Protein AF-A0A965VY22-F1 (afdb_monomer_lite)

Sequence (138 aa):
MFWFEHYNVYLYQTFYNKPRWDEQLFWMFKSYSYTTLYYFKFVFTIFFVAIFYCLSYLSFKWLGAASERKPLQYTYTILIGTALVLGSLSWIENTRLQQIVYSINLWLMGIAESPLPFLLLWASRNLNPIPKSSVKNP

pLDDT: mean 84.6, std 10.44, range [45.69, 95.12]

Structure (mmCIF, N/CA/C/O backbone):
data_AF-A0A965VY22-F1
#
_entry.id   AF-A0A965VY22-F1
#
loop_
_atom_site.group_PDB
_atom_site.id
_atom_site.type_symbol
_atom_site.label_atom_id
_atom_site.label_alt_id
_atom_site.label_comp_id
_atom_site.label_asym_id
_atom_site.label_entity_id
_atom_site.label_seq_id
_atom_site.pdbx_PDB_ins_code
_atom_site.Cartn_x
_atom_site.Cartn_y
_atom_site.Cartn_z
_atom_site.occupancy
_atom_site.B_iso_or_equiv
_atom_site.auth_seq_id
_atom_site.auth_comp_id
_atom_site.auth_asym_id
_atom_site.auth_atom_id
_atom_site.pdbx_PDB_model_num
ATOM 1 N N . MET A 1 1 ? 2.536 -7.869 0.789 1.00 62.88 1 MET A N 1
ATOM 2 C CA . MET A 1 1 ? 3.997 -7.949 0.553 1.00 62.88 1 MET A CA 1
ATOM 3 C C . MET A 1 1 ? 4.385 -9.105 -0.373 1.00 62.88 1 MET A C 1
ATOM 5 O O . MET A 1 1 ? 4.863 -8.808 -1.458 1.00 62.88 1 MET A O 1
ATOM 9 N N . PHE A 1 2 ? 4.069 -10.371 -0.045 1.00 77.00 2 PHE A N 1
ATOM 10 C CA . PHE A 1 2 ? 4.415 -11.556 -0.864 1.00 77.00 2 PHE A CA 1
ATOM 11 C C . PHE A 1 2 ? 4.150 -11.397 -2.375 1.00 77.00 2 PHE A C 1
ATOM 13 O O . PHE A 1 2 ? 5.058 -11.587 -3.178 1.00 77.00 2 PHE A O 1
ATOM 20 N N . TRP A 1 3 ? 2.937 -10.987 -2.772 1.00 81.69 3 TRP A N 1
ATOM 21 C CA . TRP A 1 3 ? 2.581 -10.813 -4.188 1.00 81.69 3 TRP A CA 1
ATOM 22 C C . TRP A 1 3 ? 3.471 -9.794 -4.915 1.00 81.69 3 TRP A C 1
ATOM 24 O O . TRP A 1 3 ? 3.994 -10.081 -5.984 1.00 81.69 3 TRP A O 1
ATOM 34 N N . PHE A 1 4 ? 3.677 -8.614 -4.324 1.00 82.44 4 PHE A N 1
ATOM 35 C CA . PHE A 1 4 ? 4.431 -7.524 -4.949 1.00 82.44 4 PHE A CA 1
ATOM 36 C C . PHE A 1 4 ? 5.930 -7.807 -5.037 1.00 82.44 4 PHE A C 1
ATOM 38 O O . PHE A 1 4 ? 6.567 -7.386 -6.000 1.00 82.44 4 PHE A O 1
ATOM 45 N N . GLU A 1 5 ? 6.496 -8.528 -4.071 1.00 81.94 5 GLU A N 1
ATOM 46 C CA . GLU A 1 5 ? 7.892 -8.971 -4.132 1.00 81.94 5 GLU A CA 1
ATOM 47 C C . GLU A 1 5 ? 8.117 -9.912 -5.313 1.00 81.94 5 GLU A C 1
ATOM 49 O O . GLU A 1 5 ? 8.976 -9.646 -6.153 1.00 81.94 5 GLU A O 1
ATOM 54 N N . HIS A 1 6 ? 7.286 -10.949 -5.434 1.00 86.50 6 HIS A N 1
ATOM 55 C CA . HIS A 1 6 ? 7.374 -11.901 -6.539 1.00 86.50 6 HIS A CA 1
ATOM 56 C C . HIS A 1 6 ? 7.083 -11.212 -7.879 1.00 86.50 6 HIS A C 1
ATOM 58 O O . HIS A 1 6 ? 7.813 -11.404 -8.844 1.00 86.50 6 HIS A O 1
ATOM 64 N N . TYR A 1 7 ? 6.115 -10.292 -7.921 1.00 88.00 7 TYR A N 1
ATOM 65 C CA . TYR A 1 7 ? 5.823 -9.508 -9.121 1.00 88.00 7 TYR A CA 1
ATOM 66 C C . TYR A 1 7 ? 7.003 -8.624 -9.563 1.00 88.00 7 TYR A C 1
ATOM 68 O O . TYR A 1 7 ? 7.269 -8.476 -10.756 1.00 88.00 7 TYR A O 1
ATOM 76 N N . ASN A 1 8 ? 7.749 -8.042 -8.617 1.00 86.81 8 ASN A N 1
ATOM 77 C CA . ASN A 1 8 ? 8.953 -7.267 -8.928 1.00 86.81 8 ASN A CA 1
ATOM 78 C C . ASN A 1 8 ? 10.084 -8.153 -9.464 1.00 86.81 8 ASN A C 1
ATOM 80 O O . ASN A 1 8 ? 10.788 -7.742 -10.389 1.00 86.81 8 ASN A O 1
ATOM 84 N N . VAL A 1 9 ? 10.248 -9.361 -8.916 1.00 86.88 9 VAL A N 1
ATOM 85 C CA . VAL A 1 9 ? 11.205 -10.351 -9.434 1.00 86.88 9 VAL A CA 1
ATOM 86 C C . VAL A 1 9 ? 10.825 -10.763 -10.858 1.00 86.88 9 VAL A C 1
ATOM 88 O O . VAL A 1 9 ? 11.682 -10.738 -11.744 1.00 86.88 9 VAL A O 1
ATOM 91 N N . TYR A 1 10 ? 9.542 -11.026 -11.109 1.00 87.88 10 TYR A N 1
ATOM 92 C CA . TYR A 1 10 ? 9.020 -11.332 -12.441 1.00 87.88 10 TYR A CA 1
ATOM 93 C C . TYR A 1 10 ? 9.274 -10.194 -13.446 1.00 87.88 10 TYR A C 1
ATOM 95 O O . TYR A 1 10 ? 9.725 -10.423 -14.575 1.00 87.88 10 TYR A O 1
ATOM 103 N N . LEU A 1 11 ? 9.048 -8.939 -13.036 1.00 88.56 11 LEU A N 1
ATOM 104 C CA . LEU A 1 11 ? 9.363 -7.751 -13.837 1.00 88.56 11 LEU A CA 1
ATOM 105 C C . LEU A 1 11 ? 10.855 -7.655 -14.163 1.00 88.56 11 LEU A C 1
ATOM 107 O O . LEU A 1 11 ? 11.211 -7.387 -15.310 1.00 88.56 11 LEU A O 1
ATOM 111 N N . TYR A 1 12 ? 11.723 -7.888 -13.176 1.00 87.88 12 TYR A N 1
ATOM 112 C CA . TYR A 1 12 ? 13.173 -7.893 -13.364 1.00 87.88 12 TYR A CA 1
ATOM 113 C C . TYR A 1 12 ? 13.601 -8.974 -14.366 1.00 87.88 12 TYR A C 1
ATOM 115 O O . TYR A 1 12 ? 14.350 -8.694 -15.302 1.00 87.88 12 TYR A O 1
ATOM 123 N N . GLN A 1 13 ? 13.089 -10.197 -14.220 1.00 88.81 13 GLN A N 1
ATOM 124 C CA . GLN A 1 13 ? 13.387 -11.297 -15.140 1.00 88.81 13 GLN A CA 1
ATOM 125 C C . GLN A 1 13 ? 12.903 -10.997 -16.561 1.00 88.81 13 GLN A C 1
ATOM 127 O O . GLN A 1 13 ? 13.622 -11.273 -17.521 1.00 88.81 13 GLN A O 1
ATOM 132 N N . THR A 1 14 ? 11.731 -10.372 -16.695 1.00 86.88 14 THR A N 1
ATOM 133 C CA . THR A 1 14 ? 11.179 -9.952 -17.990 1.00 86.88 14 THR A CA 1
ATOM 134 C C . THR A 1 14 ? 12.002 -8.831 -18.626 1.00 86.88 14 THR A C 1
ATOM 136 O O . THR A 1 14 ? 12.219 -8.856 -19.832 1.00 86.88 14 THR A O 1
ATOM 139 N N . PHE A 1 15 ? 12.506 -7.878 -17.838 1.00 88.06 15 PHE A N 1
ATOM 140 C CA . PHE A 1 15 ? 13.351 -6.788 -18.338 1.00 88.06 15 PHE A CA 1
ATOM 141 C C . PHE A 1 15 ? 14.711 -7.285 -18.846 1.00 88.06 15 PHE A C 1
ATOM 143 O O . PHE A 1 15 ? 15.180 -6.855 -19.896 1.00 88.06 15 PHE A O 1
ATOM 150 N N . TYR A 1 16 ? 15.337 -8.209 -18.113 1.00 88.69 16 TYR A N 1
ATOM 151 C CA . TYR A 1 16 ? 16.672 -8.731 -18.426 1.00 88.69 16 TYR A CA 1
ATOM 152 C C . TYR A 1 16 ? 16.664 -10.029 -19.251 1.00 88.69 16 TYR A C 1
ATOM 154 O O . TYR A 1 16 ? 17.719 -10.645 -19.401 1.00 88.69 16 TYR A O 1
ATOM 162 N N . ASN A 1 17 ? 15.507 -10.473 -19.759 1.00 86.25 17 ASN A N 1
ATOM 163 C CA . ASN A 1 17 ? 15.340 -11.756 -20.460 1.00 86.25 17 ASN A CA 1
ATOM 164 C C . ASN A 1 17 ? 15.959 -12.952 -19.705 1.00 86.25 17 ASN A C 1
ATOM 166 O O . ASN A 1 17 ? 16.560 -13.847 -20.303 1.00 86.25 17 ASN A O 1
ATOM 170 N N . LYS A 1 18 ? 15.839 -12.960 -18.372 1.00 86.00 18 LYS A N 1
ATOM 171 C CA . LYS A 1 18 ? 16.327 -14.057 -17.527 1.00 86.00 18 LYS A CA 1
ATOM 172 C C . LYS A 1 18 ? 15.296 -15.189 -17.436 1.00 86.00 18 LYS A C 1
ATOM 174 O O . LYS A 1 18 ? 14.106 -14.943 -17.646 1.00 86.00 18 LYS A O 1
ATOM 179 N N . PRO A 1 19 ? 15.726 -16.419 -17.091 1.00 80.31 19 PRO A N 1
ATOM 180 C CA . PRO A 1 19 ? 14.807 -17.524 -16.842 1.00 80.31 19 PRO A CA 1
ATOM 181 C C . PRO A 1 19 ? 13.786 -17.143 -15.767 1.00 80.31 19 PRO A C 1
ATOM 183 O O . PRO A 1 19 ? 14.155 -16.586 -14.731 1.00 80.31 19 PRO A O 1
ATOM 186 N N . ARG A 1 20 ? 12.513 -17.439 -16.030 1.00 77.25 20 ARG A N 1
ATOM 187 C CA . ARG A 1 20 ? 11.396 -17.149 -15.128 1.00 77.25 20 ARG A CA 1
ATOM 188 C C . ARG A 1 20 ? 11.222 -18.331 -14.176 1.00 77.25 20 ARG A C 1
ATOM 190 O O . ARG A 1 20 ? 10.928 -19.437 -14.620 1.00 77.25 20 ARG A O 1
ATOM 197 N N . TRP A 1 21 ? 11.460 -18.126 -12.884 1.00 70.12 21 TRP A N 1
ATOM 198 C CA . TRP A 1 21 ? 11.401 -19.205 -11.878 1.00 70.12 21 TRP A CA 1
ATOM 199 C C . TRP A 1 21 ? 10.029 -19.325 -11.198 1.00 70.12 21 TRP A C 1
ATOM 201 O O . TRP A 1 21 ? 9.736 -20.329 -10.559 1.00 70.12 21 TRP A O 1
ATOM 211 N N . ASP A 1 22 ? 9.175 -18.323 -11.369 1.00 70.94 22 ASP A N 1
ATOM 212 C CA . ASP A 1 22 ? 7.863 -18.138 -10.742 1.00 70.94 22 ASP A CA 1
ATOM 213 C C . ASP A 1 22 ? 6.707 -18.222 -11.759 1.00 70.94 22 ASP A C 1
ATOM 215 O O . ASP A 1 22 ? 5.601 -17.726 -11.530 1.00 70.94 22 ASP A O 1
ATOM 219 N N . GLU A 1 23 ? 6.937 -18.897 -12.891 1.00 68.94 23 GLU A N 1
ATOM 220 C CA . GLU A 1 23 ? 5.996 -18.954 -14.015 1.00 68.94 23 G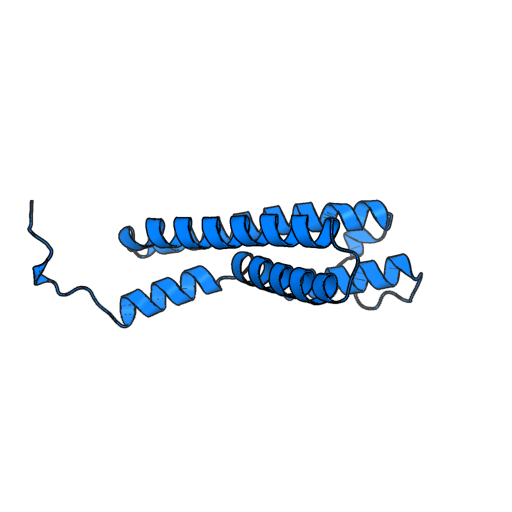LU A CA 1
ATOM 221 C C . GLU A 1 23 ? 4.607 -19.488 -13.661 1.00 68.94 23 GLU A C 1
ATOM 223 O O . GLU A 1 23 ? 3.642 -19.122 -14.327 1.00 68.94 23 GLU A O 1
ATOM 228 N N . GLN A 1 24 ? 4.482 -20.339 -12.639 1.00 79.06 24 GLN A N 1
ATOM 229 C CA . GLN A 1 24 ? 3.183 -20.857 -12.200 1.00 79.06 24 GLN A CA 1
ATOM 230 C C . GLN A 1 24 ? 2.326 -19.800 -11.496 1.00 79.06 24 GLN A C 1
ATOM 232 O O . GLN A 1 24 ? 1.106 -19.839 -11.622 1.00 79.06 24 GLN A O 1
ATOM 237 N N . LEU A 1 25 ? 2.930 -18.847 -10.784 1.00 81.00 25 LEU A N 1
ATOM 238 C CA . LEU A 1 25 ? 2.202 -17.774 -10.097 1.00 81.00 25 LEU A CA 1
ATOM 239 C C . LEU A 1 25 ? 1.752 -16.681 -11.074 1.00 81.00 25 LEU A C 1
ATOM 241 O O . LEU A 1 25 ? 0.665 -16.126 -10.923 1.00 81.00 25 LEU A O 1
ATOM 245 N N . PHE A 1 26 ? 2.556 -16.419 -12.109 1.00 83.12 26 PHE A N 1
ATOM 246 C CA . PHE A 1 26 ? 2.321 -15.343 -13.076 1.00 83.12 26 PHE A CA 1
ATOM 247 C C . PHE A 1 26 ? 2.051 -15.838 -14.500 1.00 83.12 26 PHE A C 1
ATOM 249 O O . PHE A 1 26 ? 2.286 -15.116 -15.468 1.00 83.12 26 PHE A O 1
ATOM 256 N N . TRP A 1 27 ? 1.522 -17.053 -14.662 1.00 8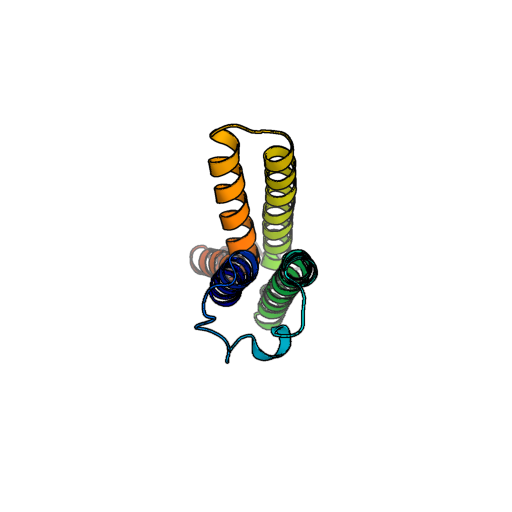4.62 27 TRP A N 1
ATOM 257 C CA . TRP A 1 27 ? 1.280 -17.650 -15.983 1.00 84.62 27 TRP A CA 1
ATOM 258 C C . TRP A 1 27 ? 0.396 -16.772 -16.883 1.00 84.62 27 TRP A C 1
ATOM 260 O O . TRP A 1 27 ? 0.679 -16.628 -18.072 1.00 84.62 27 TRP A O 1
ATOM 270 N N . MET A 1 28 ? -0.613 -16.109 -16.300 1.00 85.69 28 MET A N 1
ATOM 271 C CA . MET A 1 28 ? -1.509 -15.168 -16.993 1.00 85.69 28 MET A CA 1
ATOM 272 C C . MET A 1 28 ? -0.776 -13.948 -17.558 1.00 85.69 28 MET A C 1
ATOM 274 O O . MET A 1 28 ? -1.306 -13.245 -18.414 1.00 85.69 28 MET A O 1
ATOM 278 N N . PHE A 1 29 ? 0.441 -13.690 -17.079 1.00 85.44 29 PHE A N 1
ATOM 279 C CA . PHE A 1 29 ? 1.240 -12.533 -17.436 1.00 85.44 29 PHE A CA 1
ATOM 280 C C . PHE A 1 29 ? 2.336 -12.827 -18.463 1.00 85.44 29 PHE A C 1
ATOM 282 O O . PHE A 1 29 ? 3.091 -11.926 -18.832 1.00 85.44 29 PHE A O 1
ATOM 289 N N . LYS A 1 30 ? 2.437 -14.071 -18.949 1.00 82.06 30 LYS A N 1
ATOM 290 C CA . LYS A 1 30 ? 3.509 -14.494 -19.864 1.00 82.06 30 LYS A CA 1
ATOM 291 C C . LYS A 1 30 ? 3.510 -13.772 -21.206 1.00 82.06 30 LYS A C 1
ATOM 293 O O . LYS A 1 30 ? 4.590 -13.560 -21.753 1.00 82.06 30 LYS A O 1
ATOM 298 N N . SER A 1 31 ? 2.329 -13.435 -21.719 1.00 85.12 31 SER A N 1
ATOM 299 C CA . SER A 1 31 ? 2.132 -12.809 -23.030 1.00 85.12 31 SER A CA 1
ATOM 300 C C . SER A 1 31 ? 2.234 -11.285 -23.010 1.00 85.12 31 SER A C 1
ATOM 302 O O . SER A 1 31 ? 2.227 -10.667 -24.072 1.00 85.12 31 SER A O 1
ATOM 304 N N . TYR A 1 32 ? 2.304 -10.659 -21.832 1.00 87.12 32 TYR A N 1
ATOM 305 C CA . TYR A 1 32 ? 2.382 -9.205 -21.735 1.00 87.12 32 TYR A CA 1
ATOM 306 C C . TYR A 1 32 ? 3.824 -8.708 -21.832 1.00 87.12 32 TYR A C 1
ATOM 308 O O . TYR A 1 32 ? 4.765 -9.333 -21.342 1.00 87.12 32 TYR A O 1
ATOM 316 N N . SER A 1 33 ? 3.983 -7.539 -22.454 1.00 88.44 33 SER A N 1
ATOM 317 C CA . SER A 1 33 ? 5.265 -6.838 -22.521 1.00 88.44 33 SER A CA 1
ATOM 318 C C . SER A 1 33 ? 5.698 -6.318 -21.145 1.00 88.44 33 SER A C 1
ATOM 320 O O . SER A 1 33 ? 4.856 -6.065 -20.278 1.00 88.44 33 SER A O 1
ATOM 322 N N . TYR A 1 34 ? 7.002 -6.072 -20.970 1.00 87.75 34 TYR A N 1
ATOM 323 C CA . TYR A 1 34 ? 7.537 -5.426 -19.765 1.00 87.75 34 TYR A CA 1
ATOM 324 C C . TYR A 1 34 ? 6.792 -4.127 -19.433 1.00 87.75 34 TYR A C 1
ATOM 326 O O . TYR A 1 34 ? 6.390 -3.925 -18.292 1.00 87.75 34 TYR A O 1
ATOM 334 N N . THR A 1 35 ? 6.555 -3.272 -20.431 1.00 88.25 35 THR A N 1
ATOM 335 C CA . THR A 1 35 ? 5.879 -1.983 -20.241 1.00 88.25 35 THR A CA 1
ATOM 336 C C . THR A 1 35 ? 4.464 -2.171 -19.703 1.00 88.25 35 THR A C 1
ATOM 338 O O . THR A 1 35 ? 4.076 -1.514 -18.739 1.00 88.25 35 THR A O 1
ATOM 341 N N . THR A 1 36 ? 3.703 -3.110 -20.269 1.00 90.31 36 THR A N 1
ATOM 342 C CA . THR A 1 36 ? 2.352 -3.432 -19.789 1.00 90.31 36 THR A CA 1
ATOM 343 C C . THR A 1 36 ? 2.380 -3.916 -18.338 1.00 90.31 36 THR A C 1
ATOM 345 O O . THR A 1 36 ? 1.613 -3.432 -17.507 1.00 90.31 36 THR A O 1
ATOM 348 N N . LEU A 1 37 ? 3.305 -4.821 -18.009 1.00 89.56 37 LEU A N 1
ATOM 349 C CA . LEU A 1 37 ? 3.470 -5.339 -16.649 1.00 89.56 37 LEU A CA 1
ATOM 350 C C . LEU A 1 37 ? 3.897 -4.241 -15.668 1.00 89.56 37 LEU A C 1
ATOM 352 O O . LEU A 1 37 ? 3.422 -4.188 -14.532 1.00 89.56 37 LEU A O 1
ATOM 356 N N . TYR A 1 38 ? 4.758 -3.328 -16.100 1.00 88.19 38 TYR A N 1
ATOM 357 C CA . TYR A 1 38 ? 5.205 -2.219 -15.274 1.00 88.19 38 TYR A CA 1
ATOM 358 C C . TYR A 1 38 ? 4.025 -1.326 -14.866 1.00 88.19 38 TYR A C 1
ATOM 360 O O . TYR A 1 38 ? 3.880 -1.006 -13.688 1.00 88.19 38 TYR A O 1
ATOM 368 N N . TYR A 1 39 ? 3.121 -1.003 -15.796 1.00 87.62 39 TYR A N 1
ATOM 369 C CA . TYR A 1 39 ? 1.924 -0.219 -15.475 1.00 87.62 39 TYR A CA 1
ATOM 370 C C . TYR A 1 39 ? 0.898 -0.989 -14.638 1.00 87.62 39 TYR A C 1
ATOM 372 O O . TYR A 1 39 ? 0.298 -0.411 -13.728 1.00 87.62 39 TYR A O 1
ATOM 380 N N . PHE A 1 40 ? 0.742 -2.297 -14.862 1.00 90.19 40 PHE A N 1
ATOM 381 C CA . PHE A 1 40 ? -0.115 -3.128 -14.012 1.00 90.19 40 PHE A CA 1
ATOM 382 C C . PHE A 1 40 ? 0.316 -3.134 -12.547 1.00 90.19 40 PHE A C 1
ATOM 384 O O . PHE A 1 40 ? -0.545 -3.258 -11.680 1.00 90.19 40 PHE A O 1
ATOM 391 N N . LYS A 1 41 ? 1.601 -2.903 -12.246 1.00 87.50 41 LYS A N 1
ATOM 392 C CA . LYS A 1 41 ? 2.069 -2.733 -10.865 1.00 87.50 41 LYS A CA 1
ATOM 393 C C . LYS A 1 41 ? 1.261 -1.671 -10.115 1.00 87.50 41 LYS A C 1
ATOM 395 O O . LYS A 1 41 ? 0.791 -1.932 -9.014 1.00 87.50 41 LYS A O 1
ATOM 400 N N . PHE A 1 42 ? 1.064 -0.501 -10.723 1.00 86.12 42 PHE A N 1
ATOM 401 C CA . PHE A 1 42 ? 0.330 0.602 -10.097 1.00 86.12 42 PHE A CA 1
ATOM 402 C C . PHE A 1 42 ? -1.155 0.278 -9.936 1.00 86.12 42 PHE A C 1
ATOM 404 O O . PHE A 1 42 ? -1.745 0.588 -8.902 1.00 86.12 42 PHE A O 1
ATOM 411 N N . VAL A 1 43 ? -1.745 -0.394 -10.929 1.00 89.12 43 VAL A N 1
ATOM 412 C CA . VAL A 1 43 ? -3.140 -0.851 -10.866 1.00 89.12 43 VAL A CA 1
ATOM 413 C C . VAL A 1 43 ? -3.323 -1.838 -9.715 1.00 89.12 43 VAL A C 1
ATOM 415 O O . VAL A 1 43 ? -4.238 -1.670 -8.910 1.00 89.12 43 VAL A O 1
ATOM 418 N N . PHE A 1 44 ? -2.432 -2.825 -9.588 1.00 90.00 44 PHE A N 1
ATOM 419 C CA . PHE A 1 44 ? -2.467 -3.778 -8.483 1.00 90.00 44 PHE A CA 1
ATOM 420 C C . PHE A 1 44 ? -2.270 -3.091 -7.140 1.00 90.00 44 PHE A C 1
ATOM 422 O O . PHE A 1 44 ? -3.009 -3.393 -6.211 1.00 90.00 44 PHE A O 1
ATOM 429 N N . THR A 1 45 ? -1.349 -2.138 -7.033 1.00 89.69 45 THR A N 1
ATOM 430 C CA . THR A 1 45 ? -1.153 -1.363 -5.804 1.00 89.69 45 THR A CA 1
ATOM 431 C C . THR A 1 45 ? -2.437 -0.663 -5.364 1.00 89.69 45 THR A C 1
ATOM 433 O O . THR A 1 45 ? -2.899 -0.875 -4.244 1.00 89.69 45 THR A O 1
ATOM 436 N N . ILE A 1 46 ? -3.088 0.091 -6.254 1.00 90.06 46 ILE A N 1
ATOM 437 C CA . ILE A 1 46 ? -4.359 0.763 -5.933 1.00 90.06 46 ILE A CA 1
ATOM 438 C C . ILE A 1 46 ? -5.431 -0.262 -5.542 1.00 90.06 46 ILE A C 1
ATOM 440 O O . ILE A 1 46 ? -6.141 -0.078 -4.552 1.00 90.06 46 ILE A O 1
ATOM 444 N N . PHE A 1 47 ? -5.525 -1.359 -6.292 1.00 92.62 47 PHE A N 1
ATOM 445 C CA . PHE A 1 47 ? -6.493 -2.422 -6.049 1.00 92.62 47 PHE A CA 1
ATOM 446 C C . PHE A 1 47 ? -6.300 -3.095 -4.682 1.00 92.62 47 PHE A C 1
ATOM 448 O O . PHE A 1 47 ? -7.260 -3.227 -3.923 1.00 92.62 47 PHE A O 1
ATOM 455 N N . PHE A 1 48 ? -5.072 -3.476 -4.325 1.00 92.00 48 PHE A N 1
ATOM 456 C CA . PHE A 1 48 ? -4.776 -4.113 -3.043 1.00 92.00 48 PHE A CA 1
ATOM 457 C C . PHE A 1 48 ? -4.941 -3.143 -1.872 1.00 92.00 48 PHE A C 1
ATOM 459 O O . PHE A 1 48 ? -5.548 -3.529 -0.874 1.00 92.00 48 PHE A O 1
ATOM 466 N N . VAL A 1 49 ? -4.500 -1.885 -1.991 1.00 92.69 49 VAL A N 1
ATOM 467 C CA . VAL A 1 49 ? -4.773 -0.855 -0.971 1.00 92.69 49 VAL A CA 1
ATOM 468 C C . VAL A 1 49 ? -6.279 -0.724 -0.733 1.00 92.69 49 VAL A C 1
ATOM 470 O O . VAL A 1 49 ? -6.721 -0.740 0.417 1.00 92.69 49 VAL A O 1
ATOM 473 N N . ALA A 1 50 ? -7.079 -0.651 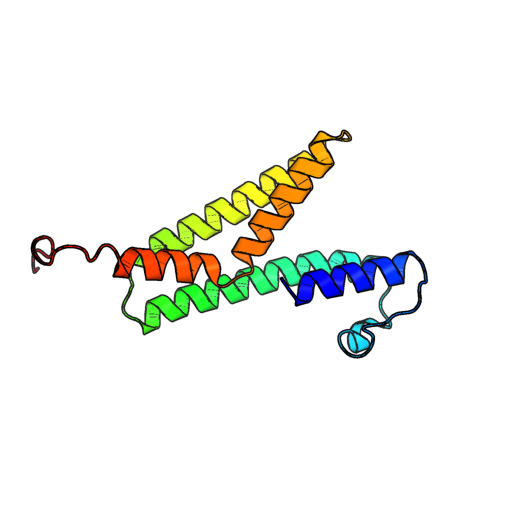-1.802 1.00 93.81 50 ALA A N 1
ATOM 474 C CA . ALA A 1 50 ? -8.532 -0.562 -1.696 1.00 93.81 50 ALA A CA 1
ATOM 475 C C . ALA A 1 50 ? -9.140 -1.806 -1.031 1.00 93.81 50 ALA A C 1
ATOM 477 O O . ALA A 1 50 ? -9.986 -1.672 -0.147 1.00 93.81 50 ALA A O 1
ATOM 478 N N . ILE A 1 51 ? -8.684 -3.010 -1.396 1.00 94.62 51 ILE A N 1
ATOM 479 C CA . ILE A 1 51 ? -9.118 -4.262 -0.761 1.00 94.62 51 ILE A CA 1
ATOM 480 C C . ILE A 1 51 ? -8.807 -4.252 0.733 1.00 94.62 51 ILE A C 1
ATOM 482 O O . ILE A 1 51 ? -9.707 -4.492 1.537 1.00 94.62 51 ILE A O 1
ATOM 486 N N . PHE A 1 52 ? -7.566 -3.962 1.125 1.00 94.12 52 PHE A N 1
ATOM 487 C CA . PHE A 1 52 ? -7.167 -3.992 2.532 1.00 94.12 52 PHE A CA 1
ATOM 488 C C . PHE A 1 52 ? -7.877 -2.918 3.353 1.00 94.12 52 PHE A C 1
ATOM 490 O O . PHE A 1 52 ? -8.323 -3.204 4.467 1.00 94.12 52 PHE A O 1
ATOM 497 N N . TYR A 1 53 ? -8.073 -1.725 2.791 1.00 94.69 53 TYR A N 1
ATOM 498 C CA . TYR A 1 53 ? -8.886 -0.688 3.416 1.00 94.69 53 TYR A CA 1
ATOM 499 C C . TYR A 1 53 ? -10.337 -1.152 3.614 1.00 94.69 53 TYR A C 1
ATOM 501 O O . TYR A 1 53 ? -10.861 -1.073 4.727 1.00 94.69 53 TYR A O 1
ATOM 509 N N . CYS A 1 54 ? -10.979 -1.687 2.571 1.00 95.12 54 CYS A N 1
ATOM 510 C CA . CYS A 1 54 ? -12.359 -2.170 2.637 1.00 95.12 54 CYS A CA 1
ATOM 511 C C . CYS A 1 54 ? -12.517 -3.317 3.638 1.00 95.12 54 CYS A C 1
ATOM 513 O O . CYS A 1 54 ? -13.426 -3.280 4.465 1.00 95.12 54 CYS A O 1
ATOM 515 N N . LEU A 1 55 ? -11.620 -4.304 3.615 1.00 95.06 55 LEU A N 1
ATOM 516 C CA . LEU A 1 55 ? -11.629 -5.415 4.567 1.00 95.06 55 LEU A CA 1
ATOM 517 C C . LEU A 1 55 ? -11.442 -4.920 6.003 1.00 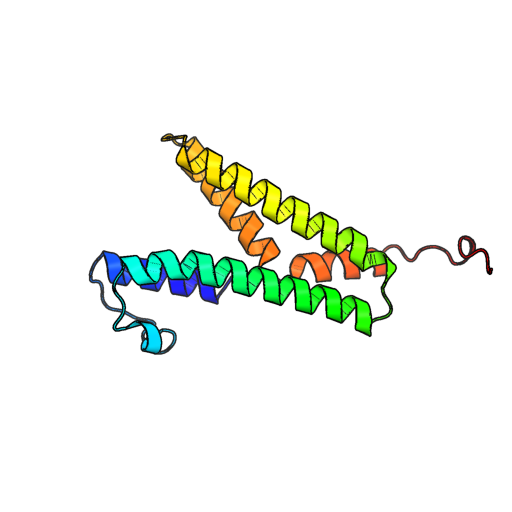95.06 55 LEU A C 1
ATOM 519 O O . LEU A 1 55 ? -12.183 -5.339 6.892 1.00 95.06 55 LEU A O 1
ATOM 523 N N . SER A 1 56 ? -10.516 -3.987 6.232 1.00 94.12 56 SER A N 1
ATOM 524 C CA . SER A 1 56 ? -10.286 -3.380 7.550 1.00 94.12 56 SER A CA 1
ATOM 525 C C . SER A 1 56 ? -11.515 -2.611 8.042 1.00 94.12 56 SER A C 1
ATOM 527 O O . SER A 1 56 ? -11.947 -2.761 9.188 1.00 94.12 56 SER A O 1
ATOM 529 N N . TYR A 1 57 ? -12.128 -1.823 7.158 1.00 93.69 57 TYR A N 1
ATOM 530 C CA . TYR A 1 57 ? -13.327 -1.048 7.456 1.00 93.69 57 TYR A CA 1
ATOM 531 C C . TYR A 1 57 ? -14.526 -1.952 7.780 1.00 93.69 57 TYR A C 1
ATOM 533 O O . TYR A 1 57 ? -15.238 -1.724 8.764 1.00 93.69 57 TYR A O 1
ATOM 541 N N . LEU A 1 58 ? -14.741 -3.000 6.977 1.00 94.38 58 LEU A N 1
ATOM 542 C CA . LEU A 1 58 ? -15.798 -3.988 7.196 1.00 94.38 58 LEU A CA 1
ATOM 543 C C . LEU A 1 58 ? -15.562 -4.796 8.476 1.00 94.38 58 LEU A C 1
ATOM 545 O O . LEU A 1 58 ? -16.511 -5.021 9.224 1.00 94.38 58 LEU A O 1
ATOM 549 N N . SER A 1 59 ? -14.313 -5.141 8.787 1.00 94.06 59 SER A N 1
ATOM 550 C CA . SER A 1 59 ? -13.960 -5.849 10.023 1.00 94.06 59 SER A CA 1
ATOM 551 C C . SER A 1 59 ? -14.335 -5.032 11.259 1.00 94.06 59 SER A C 1
ATOM 553 O O . SER A 1 59 ? -15.034 -5.533 12.138 1.00 94.06 59 SER A O 1
ATOM 555 N N . PHE A 1 60 ? -13.999 -3.737 11.305 1.00 91.81 60 PHE A N 1
ATOM 556 C CA . PHE A 1 60 ? -14.463 -2.864 12.393 1.00 91.81 60 PHE A CA 1
ATOM 557 C C . PHE A 1 60 ? -15.985 -2.690 12.423 1.00 91.81 60 PHE A C 1
ATOM 559 O O . PHE A 1 60 ? -16.564 -2.465 13.489 1.00 91.81 60 PHE A O 1
ATOM 566 N N . LYS A 1 61 ? -16.664 -2.793 11.273 1.00 89.50 61 LYS A N 1
ATOM 567 C CA . LYS A 1 61 ? -18.130 -2.802 11.230 1.00 89.50 61 LYS A CA 1
ATOM 568 C C . LYS A 1 61 ? -18.715 -4.049 11.877 1.00 89.50 61 LYS A C 1
ATOM 570 O O . LYS A 1 61 ? -19.651 -3.911 12.659 1.00 89.50 61 LYS A O 1
ATOM 575 N N . TRP A 1 62 ? -18.171 -5.220 11.579 1.00 91.75 62 TRP A N 1
ATOM 576 C CA . TRP A 1 62 ? -18.660 -6.491 12.113 1.00 91.75 62 TRP A CA 1
ATOM 577 C C . TRP A 1 62 ? -18.308 -6.684 13.589 1.00 91.75 62 TRP A C 1
ATOM 579 O O . TRP A 1 62 ? -19.112 -7.225 14.338 1.00 91.75 62 TRP A O 1
ATOM 589 N N . LEU A 1 63 ? -17.166 -6.157 14.035 1.00 90.94 63 LEU A N 1
ATOM 590 C CA . LEU A 1 63 ? -16.723 -6.219 15.433 1.00 90.94 63 LEU A CA 1
ATOM 591 C C . LEU A 1 63 ? -17.380 -5.167 16.349 1.00 90.94 63 LEU A C 1
ATOM 593 O O . LEU A 1 63 ? -17.019 -5.064 17.519 1.00 90.94 63 LEU A O 1
ATOM 597 N N . GLY A 1 64 ? -18.305 -4.342 15.841 1.00 86.44 64 GLY A N 1
ATOM 598 C CA . GLY A 1 64 ? -18.960 -3.295 16.639 1.00 86.44 64 GLY A CA 1
ATOM 599 C C . GLY A 1 64 ? -18.028 -2.151 17.073 1.00 86.44 64 GLY A C 1
ATOM 600 O O . GLY A 1 64 ? -18.330 -1.415 18.011 1.00 86.44 64 GLY A O 1
ATOM 601 N N . ALA A 1 65 ? -16.896 -1.969 16.390 1.00 85.81 65 ALA A N 1
ATOM 602 C CA . ALA A 1 65 ? -15.872 -0.968 16.689 1.00 85.81 65 ALA A CA 1
ATOM 603 C C . ALA A 1 65 ? -16.000 0.253 15.762 1.00 85.81 65 ALA A C 1
ATOM 605 O O . ALA A 1 65 ? -15.139 0.556 14.935 1.00 85.81 65 ALA A O 1
ATOM 606 N N . ALA A 1 66 ? -17.148 0.935 15.831 1.00 84.12 66 ALA A N 1
ATOM 607 C CA . ALA A 1 66 ? -17.437 2.065 14.945 1.00 84.12 66 ALA A CA 1
ATOM 608 C C . ALA A 1 66 ? -16.526 3.285 15.194 1.00 84.12 66 ALA A C 1
ATOM 610 O O . ALA A 1 66 ? -16.233 4.020 14.248 1.00 84.12 66 ALA A O 1
ATOM 611 N N . SER A 1 67 ? -16.058 3.484 16.431 1.00 86.62 67 SER A N 1
ATOM 612 C CA . SER A 1 67 ? -15.170 4.586 16.835 1.00 86.62 67 SER A CA 1
ATOM 613 C C . SER A 1 67 ? -13.816 4.574 16.114 1.00 86.62 67 SER A C 1
ATOM 615 O O . SER A 1 67 ? -13.248 5.630 15.851 1.00 86.62 67 SER A O 1
ATOM 617 N N . GLU A 1 68 ? -13.332 3.399 15.725 1.00 88.44 68 GLU A N 1
ATOM 618 C CA . GLU A 1 68 ? -11.998 3.138 15.180 1.00 88.44 68 GLU A CA 1
ATOM 619 C C . GLU A 1 68 ? -11.968 3.303 13.660 1.00 88.44 68 GLU A C 1
ATOM 621 O O . GLU A 1 68 ? -10.899 3.412 13.061 1.00 88.44 68 GLU A O 1
ATOM 626 N N . ARG A 1 69 ? -13.140 3.424 13.023 1.00 90.19 69 ARG A N 1
ATOM 627 C CA . ARG A 1 69 ? -13.239 3.663 11.580 1.00 90.19 69 ARG A CA 1
ATOM 628 C C . ARG A 1 69 ? -12.684 5.029 11.175 1.00 90.19 69 ARG A C 1
ATOM 630 O O . ARG A 1 69 ? -12.079 5.130 10.114 1.00 90.19 69 ARG A O 1
ATOM 637 N N . LYS A 1 70 ? -12.864 6.064 12.009 1.00 91.62 70 LYS A N 1
ATOM 638 C CA . LYS A 1 70 ? -12.302 7.405 11.758 1.00 91.62 70 LYS A CA 1
ATOM 639 C C . LYS A 1 70 ? -10.765 7.398 11.853 1.00 91.62 70 LYS A C 1
ATOM 641 O O . LYS A 1 70 ? -10.133 7.803 10.882 1.00 91.62 70 LYS A O 1
ATOM 646 N N . PRO A 1 71 ? -10.145 6.881 12.937 1.00 92.50 71 PRO A N 1
ATOM 647 C CA . PRO A 1 71 ? -8.702 6.653 12.986 1.00 92.50 71 PRO A CA 1
ATOM 648 C C . PRO A 1 71 ? -8.175 5.858 11.793 1.00 92.50 71 PRO A C 1
ATOM 650 O O . PRO A 1 71 ? -7.207 6.287 11.179 1.00 92.50 71 PRO A O 1
ATOM 653 N N . LEU A 1 72 ? -8.847 4.766 11.404 1.00 93.44 72 LEU A N 1
ATOM 654 C CA . LEU A 1 72 ? -8.451 3.965 10.243 1.00 93.44 72 LEU A CA 1
ATOM 655 C C . LEU A 1 72 ? -8.409 4.804 8.958 1.00 93.44 72 LEU A C 1
ATOM 657 O O . LEU A 1 72 ? -7.431 4.744 8.215 1.00 93.44 72 LEU A O 1
ATOM 661 N N . GLN A 1 73 ? -9.446 5.607 8.708 1.00 93.44 73 GLN A N 1
ATOM 662 C CA . GLN A 1 73 ? -9.492 6.518 7.562 1.00 93.44 73 GLN A CA 1
ATOM 663 C C . GLN A 1 73 ? -8.341 7.525 7.581 1.00 93.44 73 GLN A C 1
ATOM 665 O O . GLN A 1 73 ? -7.692 7.722 6.552 1.00 93.44 73 GLN A O 1
ATOM 670 N N . TYR A 1 74 ? -8.046 8.126 8.738 1.00 94.25 74 TYR A N 1
ATOM 671 C CA . TYR A 1 74 ? -6.920 9.050 8.871 1.00 94.25 74 TYR A CA 1
ATOM 672 C C . TYR A 1 74 ? -5.579 8.357 8.639 1.00 94.25 74 TYR A C 1
ATOM 674 O O . TYR A 1 74 ? -4.752 8.889 7.902 1.00 94.25 74 TYR A O 1
ATOM 682 N N . THR A 1 75 ? -5.378 7.154 9.181 1.00 94.06 75 THR A N 1
ATOM 683 C CA . THR A 1 75 ? -4.156 6.371 8.963 1.00 94.06 75 THR A CA 1
ATOM 684 C C . THR A 1 75 ? -3.943 6.090 7.479 1.00 94.06 75 THR A C 1
ATOM 686 O O . THR A 1 75 ? -2.873 6.391 6.960 1.00 94.06 75 THR A O 1
ATOM 689 N N . TYR A 1 76 ? -4.958 5.592 6.769 1.00 93.69 76 TYR A N 1
ATOM 690 C CA . TYR A 1 76 ? -4.850 5.347 5.326 1.00 93.69 76 TYR A CA 1
ATOM 691 C C . TYR A 1 76 ? -4.620 6.634 4.527 1.00 93.69 76 TYR A C 1
ATOM 693 O O . TYR A 1 76 ? -3.786 6.647 3.625 1.00 93.69 76 TYR A O 1
ATOM 701 N N . THR A 1 77 ? -5.300 7.727 4.882 1.00 93.62 77 THR A N 1
ATOM 702 C CA . THR A 1 77 ? -5.125 9.028 4.214 1.00 93.62 77 THR A CA 1
ATOM 703 C C . THR A 1 77 ? -3.698 9.551 4.381 1.00 93.62 77 THR A C 1
ATOM 705 O O . THR A 1 77 ? -3.092 9.989 3.406 1.00 93.62 77 THR A O 1
ATOM 708 N N . ILE A 1 78 ? -3.132 9.463 5.588 1.00 94.62 78 ILE A N 1
ATOM 709 C CA . ILE A 1 78 ? -1.756 9.894 5.868 1.00 94.62 78 ILE A CA 1
ATOM 710 C C . ILE A 1 78 ? -0.750 8.990 5.154 1.00 94.62 78 ILE A C 1
ATOM 712 O O . ILE A 1 78 ? 0.183 9.505 4.542 1.00 94.62 78 ILE A O 1
ATOM 716 N N . LEU A 1 79 ? -0.937 7.666 5.191 1.00 93.38 79 LEU A N 1
ATOM 717 C CA . LEU A 1 79 ? -0.048 6.715 4.516 1.00 93.38 79 LEU A CA 1
ATOM 718 C C . LEU A 1 79 ? -0.009 6.969 3.006 1.00 93.38 79 LEU A C 1
ATOM 720 O O . LEU A 1 79 ? 1.070 7.163 2.451 1.00 93.38 79 LEU A O 1
ATOM 724 N N . ILE A 1 80 ? -1.178 7.029 2.360 1.00 92.06 80 ILE A N 1
ATOM 725 C CA . ILE A 1 80 ? -1.286 7.247 0.912 1.00 92.06 80 ILE A CA 1
ATOM 726 C C . ILE A 1 80 ? -0.799 8.650 0.547 1.00 92.06 80 ILE A C 1
ATOM 728 O O . ILE A 1 80 ? -0.019 8.800 -0.388 1.00 92.06 80 ILE A O 1
ATOM 732 N N . GLY A 1 81 ? -1.211 9.680 1.291 1.00 92.44 81 GLY A N 1
ATOM 733 C CA . GLY A 1 81 ? -0.790 11.058 1.037 1.00 92.44 81 GLY A CA 1
ATOM 734 C C . GLY A 1 81 ? 0.726 11.224 1.134 1.00 92.44 81 GLY A C 1
ATOM 735 O O . GLY A 1 81 ? 1.346 11.785 0.234 1.00 92.44 81 GLY A O 1
ATOM 736 N N . THR A 1 82 ? 1.342 10.665 2.177 1.00 91.62 82 THR A N 1
ATOM 737 C CA . THR A 1 82 ? 2.800 10.713 2.356 1.00 91.62 82 THR A CA 1
ATOM 738 C C . THR A 1 82 ? 3.519 9.907 1.275 1.00 91.62 82 THR A C 1
ATOM 740 O O . THR A 1 82 ? 4.501 10.385 0.714 1.00 91.62 82 THR A O 1
ATOM 743 N N . ALA A 1 83 ? 3.013 8.722 0.925 1.00 89.19 83 ALA A N 1
ATOM 744 C CA . ALA A 1 83 ? 3.562 7.909 -0.156 1.00 89.19 83 ALA A CA 1
ATOM 745 C C . ALA A 1 83 ? 3.522 8.639 -1.511 1.00 89.19 83 ALA A C 1
ATOM 747 O O . ALA A 1 83 ? 4.515 8.661 -2.235 1.00 89.19 83 ALA A O 1
ATOM 748 N N . LEU A 1 84 ? 2.418 9.320 -1.835 1.00 88.88 84 LEU A N 1
ATOM 749 C CA . LEU A 1 84 ? 2.306 10.117 -3.060 1.00 88.88 84 LEU A CA 1
ATOM 750 C C . LEU A 1 84 ? 3.307 11.278 -3.089 1.00 88.88 84 LEU A C 1
ATOM 752 O O . LEU A 1 84 ? 3.948 11.505 -4.118 1.00 88.88 84 LEU A O 1
ATOM 756 N N . VAL A 1 85 ? 3.480 11.985 -1.967 1.00 90.12 85 VAL A N 1
ATOM 757 C CA . VAL A 1 85 ? 4.466 13.072 -1.861 1.00 90.12 85 VAL A CA 1
ATOM 758 C C . VAL A 1 85 ? 5.884 12.530 -2.041 1.00 90.12 85 VAL A C 1
ATOM 760 O O . VAL A 1 85 ? 6.625 13.032 -2.884 1.00 90.12 85 VAL A O 1
ATOM 763 N N . LEU A 1 86 ? 6.258 11.469 -1.322 1.00 88.06 86 LEU A N 1
ATOM 764 C CA . LEU A 1 86 ? 7.596 10.872 -1.416 1.00 88.06 86 LEU A CA 1
ATOM 765 C C . LEU A 1 86 ? 7.865 10.251 -2.792 1.00 88.06 86 LEU A C 1
ATOM 767 O O . LEU A 1 86 ? 8.970 10.373 -3.320 1.00 88.06 86 LEU A O 1
ATOM 771 N N . GLY A 1 87 ? 6.862 9.617 -3.400 1.00 83.38 87 GLY A N 1
ATOM 772 C CA . GLY A 1 87 ? 6.946 9.099 -4.763 1.00 83.38 87 GLY A CA 1
ATOM 773 C C . GLY A 1 87 ? 7.184 10.211 -5.785 1.00 83.38 87 GLY A C 1
ATOM 774 O O . GLY A 1 87 ? 8.036 10.063 -6.658 1.00 83.38 87 GLY A O 1
ATOM 775 N N . SER A 1 88 ? 6.501 11.348 -5.626 1.00 84.88 88 SER A N 1
ATOM 776 C CA . SER A 1 88 ? 6.688 12.528 -6.480 1.00 84.88 88 SER A CA 1
ATOM 777 C C . SER A 1 88 ? 8.073 13.154 -6.289 1.00 84.88 88 SER A C 1
ATOM 779 O O . SER A 1 88 ? 8.742 13.474 -7.266 1.00 84.88 88 SER A O 1
ATOM 781 N N . LEU A 1 89 ? 8.550 13.266 -5.045 1.00 84.12 89 LEU A N 1
ATOM 782 C CA . LEU A 1 89 ? 9.896 13.769 -4.744 1.00 84.12 89 LEU A CA 1
ATOM 783 C C . LEU A 1 89 ? 10.993 12.859 -5.314 1.00 84.12 89 LEU A C 1
ATOM 785 O O . LEU A 1 89 ? 11.948 13.346 -5.915 1.00 84.12 89 LEU A O 1
ATOM 789 N N . SER A 1 90 ? 10.815 11.538 -5.216 1.00 80.62 90 SER A N 1
ATOM 790 C CA . SER A 1 90 ? 11.735 10.547 -5.802 1.00 80.62 90 SER A CA 1
ATOM 791 C C . SER A 1 90 ? 11.829 10.643 -7.325 1.00 80.62 90 SER A C 1
ATOM 793 O O . SER A 1 90 ? 12.786 10.146 -7.915 1.00 80.62 90 SER A O 1
ATOM 795 N N . TRP A 1 91 ? 10.823 11.221 -7.982 1.00 77.75 91 TRP A N 1
ATOM 796 C CA . TRP A 1 91 ? 10.850 11.419 -9.426 1.00 77.75 91 TRP A CA 1
ATOM 797 C C . TRP A 1 91 ? 11.660 12.657 -9.830 1.00 77.75 91 TRP A C 1
ATOM 799 O O . TRP A 1 91 ? 12.270 12.665 -10.896 1.00 77.75 91 TRP A O 1
ATOM 809 N N . ILE A 1 92 ? 11.696 13.681 -8.972 1.00 81.75 92 ILE A N 1
ATOM 810 C CA . ILE A 1 92 ? 12.392 14.948 -9.228 1.00 81.75 92 ILE A CA 1
ATOM 811 C C . ILE A 1 92 ? 13.885 14.840 -8.875 1.00 81.75 92 ILE A C 1
ATOM 813 O O . ILE A 1 92 ? 14.731 15.399 -9.572 1.00 81.75 92 ILE A O 1
ATOM 817 N N . GLU A 1 93 ? 14.230 14.125 -7.803 1.00 76.31 93 GLU A N 1
ATOM 818 C CA . GLU A 1 93 ? 15.613 14.014 -7.329 1.00 76.31 93 GLU A CA 1
ATOM 819 C C . GLU A 1 93 ? 16.373 12.847 -7.976 1.00 76.31 93 GLU A C 1
ATOM 821 O O . GLU A 1 93 ? 15.904 11.713 -7.977 1.00 76.31 93 GLU A O 1
ATOM 826 N N . ASN A 1 94 ? 17.595 13.104 -8.457 1.00 67.56 94 ASN A N 1
ATOM 827 C CA . ASN A 1 94 ? 18.445 12.121 -9.147 1.00 67.56 94 ASN A CA 1
ATOM 828 C C . ASN A 1 94 ? 19.755 11.854 -8.367 1.00 67.56 94 ASN A C 1
ATOM 830 O O . ASN A 1 94 ? 20.860 11.936 -8.903 1.00 67.56 94 ASN A O 1
ATOM 834 N N . THR A 1 95 ? 19.647 11.642 -7.049 1.00 76.69 95 THR A N 1
ATOM 835 C CA . THR A 1 95 ? 20.791 11.510 -6.116 1.00 76.69 95 THR A CA 1
ATOM 836 C C . THR A 1 95 ? 20.622 10.324 -5.1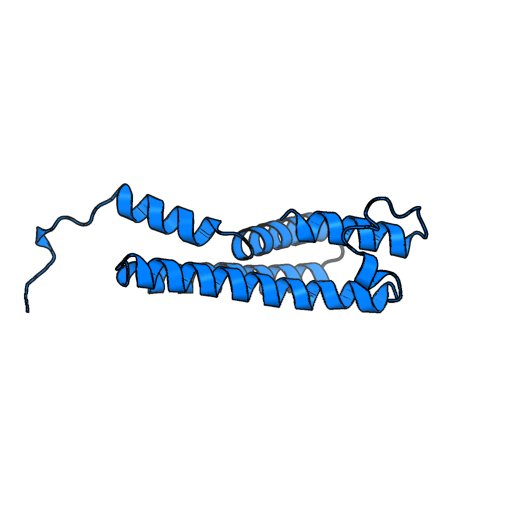52 1.00 76.69 95 THR A C 1
ATOM 838 O O . THR A 1 95 ? 19.600 9.647 -5.172 1.00 76.69 95 THR A O 1
ATOM 841 N N . ARG A 1 96 ? 21.589 10.058 -4.250 1.00 70.75 96 ARG A N 1
ATOM 842 C CA . ARG A 1 96 ? 21.459 9.014 -3.197 1.00 70.75 96 ARG A CA 1
ATOM 843 C C . ARG A 1 96 ? 20.206 9.171 -2.324 1.00 70.75 96 ARG A C 1
ATOM 845 O O . ARG A 1 96 ? 19.712 8.164 -1.822 1.00 70.75 96 ARG A O 1
ATOM 852 N N . LEU A 1 97 ? 19.687 10.391 -2.155 1.00 72.62 97 LEU A N 1
ATOM 853 C CA . LEU A 1 97 ? 18.427 10.627 -1.441 1.00 72.62 97 LEU A CA 1
ATOM 854 C C . LEU A 1 97 ? 17.250 9.917 -2.117 1.00 72.62 97 LEU A C 1
ATOM 856 O O . LEU A 1 97 ? 16.424 9.335 -1.420 1.00 72.62 97 LEU A O 1
ATOM 860 N N . GLN A 1 98 ? 17.241 9.833 -3.448 1.00 80.00 98 GLN A N 1
ATOM 861 C CA . GLN A 1 98 ? 16.210 9.145 -4.223 1.00 80.00 98 GLN A CA 1
ATOM 862 C C . GLN A 1 98 ? 16.012 7.692 -3.779 1.00 80.00 98 GLN A C 1
ATOM 864 O O . GLN A 1 98 ? 14.883 7.243 -3.613 1.00 80.00 98 GLN A O 1
ATOM 869 N N . GLN A 1 99 ? 17.100 6.952 -3.541 1.00 76.94 99 GLN A N 1
ATOM 870 C CA . GLN A 1 99 ? 17.018 5.548 -3.124 1.00 76.94 99 GLN A CA 1
ATOM 871 C C . GLN A 1 99 ? 16.392 5.402 -1.732 1.00 76.94 99 GLN A C 1
ATOM 873 O O . GLN A 1 99 ? 15.618 4.472 -1.495 1.00 76.94 99 GLN A O 1
ATOM 878 N N . ILE A 1 100 ? 16.697 6.329 -0.820 1.00 82.12 100 ILE A N 1
ATOM 879 C CA . ILE A 1 100 ? 16.148 6.339 0.540 1.00 82.12 100 ILE A CA 1
ATOM 880 C C . ILE A 1 100 ? 14.665 6.717 0.501 1.00 82.12 100 ILE A C 1
ATOM 882 O O . ILE A 1 100 ? 13.839 5.992 1.054 1.00 82.12 100 ILE A O 1
ATOM 886 N N . VAL A 1 101 ? 14.315 7.804 -0.192 1.00 82.81 101 VAL A N 1
ATOM 887 C CA . VAL A 1 101 ? 12.931 8.288 -0.329 1.00 82.81 101 VAL A CA 1
ATOM 888 C C . VAL A 1 101 ? 12.059 7.230 -1.013 1.00 82.81 101 VAL A C 1
ATOM 890 O O . VAL A 1 101 ? 10.970 6.921 -0.526 1.00 82.81 101 VAL A O 1
ATOM 893 N N . TYR A 1 102 ? 12.566 6.592 -2.071 1.00 81.44 102 TYR A N 1
ATOM 894 C CA . TYR A 1 102 ? 11.889 5.489 -2.749 1.00 81.44 102 TYR A CA 1
ATOM 895 C C . TYR A 1 102 ? 11.680 4.280 -1.831 1.00 81.44 102 TYR A C 1
ATOM 897 O O . TYR A 1 102 ? 10.595 3.697 -1.811 1.00 81.44 102 TYR A O 1
ATOM 905 N N . SER A 1 103 ? 12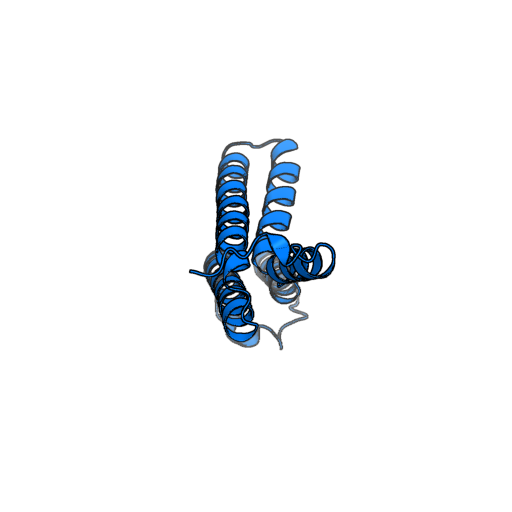.691 3.923 -1.035 1.00 84.44 103 SER A N 1
ATOM 906 C CA . SER A 1 103 ? 12.570 2.832 -0.065 1.00 84.44 103 SER A CA 1
ATOM 907 C C . SER A 1 103 ? 11.483 3.145 0.962 1.00 84.44 103 SER A C 1
ATOM 909 O O . SER A 1 103 ? 10.583 2.333 1.151 1.00 84.44 103 SER A O 1
ATOM 911 N N . ILE A 1 104 ? 11.493 4.337 1.569 1.00 86.25 104 ILE A N 1
ATOM 912 C CA . ILE A 1 104 ? 10.462 4.754 2.536 1.00 86.25 104 ILE A CA 1
ATOM 913 C C . ILE A 1 104 ? 9.067 4.715 1.898 1.00 86.25 104 ILE A C 1
ATOM 915 O O . ILE A 1 104 ? 8.126 4.218 2.515 1.00 86.25 104 ILE A O 1
ATOM 919 N N . ASN A 1 105 ? 8.931 5.170 0.651 1.00 87.62 105 ASN A N 1
ATOM 920 C CA . ASN A 1 105 ? 7.675 5.088 -0.090 1.00 87.62 105 ASN A CA 1
ATOM 921 C C . ASN A 1 105 ? 7.174 3.636 -0.228 1.00 87.62 105 ASN A C 1
ATOM 923 O O . ASN A 1 105 ? 6.006 3.356 0.045 1.00 87.62 105 ASN A O 1
ATOM 927 N N . LEU A 1 106 ? 8.057 2.694 -0.580 1.00 83.62 106 LEU A N 1
ATOM 928 C CA . LEU A 1 106 ? 7.709 1.269 -0.645 1.00 83.62 106 LEU A CA 1
ATOM 929 C C . LEU A 1 106 ? 7.246 0.720 0.708 1.00 83.62 106 LEU A C 1
ATOM 931 O O . LEU A 1 106 ? 6.286 -0.048 0.748 1.00 83.62 106 LEU A O 1
ATOM 935 N N . TRP A 1 107 ? 7.885 1.122 1.809 1.00 88.19 107 TRP A N 1
ATOM 936 C CA . TRP A 1 107 ? 7.466 0.717 3.154 1.00 88.19 107 TRP A CA 1
ATOM 937 C C . TRP A 1 107 ? 6.071 1.245 3.499 1.00 88.19 107 TRP A C 1
ATOM 939 O O . TRP A 1 107 ? 5.230 0.480 3.967 1.00 88.19 107 TRP A O 1
ATOM 949 N N . LEU A 1 108 ? 5.790 2.523 3.229 1.00 89.94 108 LEU A N 1
ATOM 950 C CA . LEU A 1 108 ? 4.478 3.121 3.503 1.00 89.94 108 LEU A CA 1
ATOM 951 C C . LEU A 1 108 ? 3.361 2.453 2.696 1.00 89.94 108 LEU A C 1
ATOM 953 O O . LEU A 1 108 ? 2.317 2.111 3.257 1.00 89.94 108 LEU A O 1
ATOM 957 N N . MET A 1 109 ? 3.597 2.214 1.405 1.00 89.25 109 MET A N 1
ATOM 958 C CA . MET A 1 109 ? 2.644 1.500 0.554 1.00 89.25 109 MET A CA 1
ATOM 959 C C . MET A 1 109 ? 2.480 0.046 0.997 1.00 89.25 109 MET A C 1
ATOM 961 O O . MET A 1 109 ? 1.354 -0.433 1.097 1.00 89.25 109 MET A O 1
ATOM 965 N N . GLY A 1 110 ? 3.571 -0.626 1.369 1.00 87.44 110 GLY A N 1
ATOM 966 C CA . GLY A 1 110 ? 3.528 -1.981 1.912 1.00 87.44 110 GLY A CA 1
ATOM 967 C C . GLY A 1 110 ? 2.711 -2.083 3.203 1.00 87.44 110 GLY A C 1
ATOM 968 O O . GLY A 1 110 ? 1.970 -3.050 3.377 1.00 87.44 110 GLY A O 1
ATOM 969 N N . ILE A 1 111 ? 2.784 -1.076 4.081 1.00 91.00 111 ILE A N 1
ATOM 970 C CA . ILE A 1 111 ? 1.942 -0.991 5.284 1.00 91.00 111 ILE A CA 1
ATOM 971 C C . ILE A 1 111 ? 0.470 -0.792 4.898 1.00 91.00 111 ILE A C 1
ATOM 973 O O . ILE A 1 111 ? -0.394 -1.473 5.454 1.00 91.00 111 ILE A O 1
ATOM 977 N N . ALA A 1 112 ? 0.171 0.092 3.942 1.00 90.44 112 ALA A N 1
ATOM 978 C CA . ALA A 1 112 ? -1.198 0.342 3.480 1.00 90.44 112 ALA A CA 1
ATOM 979 C C . ALA A 1 112 ? -1.837 -0.889 2.799 1.00 90.44 112 ALA A C 1
ATOM 981 O O . ALA A 1 112 ? -3.026 -1.158 2.982 1.00 90.44 112 ALA A O 1
ATOM 982 N N . GLU A 1 113 ? -1.046 -1.675 2.067 1.00 90.25 113 GLU A N 1
ATOM 983 C CA . GLU A 1 113 ? -1.423 -2.941 1.415 1.00 90.25 113 GLU A CA 1
ATOM 984 C C . GLU A 1 113 ? -1.397 -4.153 2.370 1.00 90.25 113 GLU A C 1
ATOM 986 O O . GLU A 1 113 ? -1.211 -5.297 1.946 1.00 90.25 113 GLU A O 1
ATOM 991 N N . SER A 1 114 ? -1.521 -3.933 3.676 1.00 90.19 114 SER A N 1
ATOM 992 C CA . SER A 1 114 ? -1.430 -4.994 4.678 1.00 90.19 114 SER A CA 1
ATOM 993 C C . SER A 1 114 ? -2.533 -4.861 5.729 1.00 90.19 114 SER A C 1
ATOM 995 O O . SER A 1 114 ? -3.135 -3.795 5.864 1.00 90.19 114 SER A O 1
ATOM 997 N N . PRO A 1 115 ? -2.794 -5.910 6.531 1.00 90.00 115 PRO A N 1
ATOM 998 C CA . PRO A 1 115 ? -3.734 -5.813 7.644 1.00 90.00 115 PRO A CA 1
ATOM 999 C C . PRO A 1 115 ? -3.168 -5.027 8.843 1.00 90.00 115 PRO A C 1
ATOM 1001 O O . PRO A 1 115 ? -3.860 -4.889 9.852 1.00 90.00 115 PRO A O 1
ATOM 1004 N N . LEU A 1 116 ? -1.930 -4.512 8.776 1.00 91.94 116 LEU A N 1
ATOM 1005 C CA . LEU A 1 116 ? -1.270 -3.840 9.902 1.00 91.94 116 LEU A CA 1
ATOM 1006 C C . LEU A 1 116 ? -2.055 -2.647 10.468 1.00 91.94 116 LEU A C 1
ATOM 1008 O O . LEU A 1 116 ? -2.193 -2.599 11.691 1.00 91.94 116 LEU A O 1
ATOM 1012 N N . PRO A 1 117 ? -2.605 -1.712 9.662 1.00 91.94 117 PRO A N 1
ATOM 1013 C CA . PRO A 1 117 ? -3.350 -0.577 10.207 1.00 91.94 117 PRO A CA 1
ATOM 1014 C C . PRO A 1 117 ? -4.552 -1.019 11.048 1.00 91.94 117 PRO A C 1
ATOM 1016 O O . PRO A 1 117 ? -4.810 -0.465 12.116 1.00 91.94 117 PRO A O 1
ATOM 1019 N N . PHE A 1 118 ? -5.255 -2.063 10.601 1.00 93.25 118 PHE A N 1
ATOM 1020 C CA . PHE A 1 118 ? -6.345 -2.669 11.357 1.00 93.25 118 PHE A CA 1
ATOM 1021 C C . PHE A 1 118 ? -5.846 -3.314 12.651 1.00 93.25 118 PHE A C 1
ATOM 1023 O O . PHE A 1 118 ? -6.367 -3.004 13.721 1.00 93.25 118 PHE A O 1
ATOM 1030 N N . LEU A 1 119 ? -4.826 -4.176 12.566 1.00 93.38 119 LEU A N 1
ATOM 1031 C CA . LEU A 1 119 ? -4.289 -4.900 13.722 1.00 93.38 119 LEU A CA 1
ATOM 1032 C C . LEU A 1 119 ? -3.780 -3.948 14.807 1.00 93.38 119 LEU A C 1
ATOM 1034 O O . LEU A 1 119 ? -4.046 -4.173 15.984 1.00 93.38 119 LEU A O 1
ATOM 1038 N N . LEU A 1 120 ? -3.099 -2.870 14.417 1.00 92.44 120 LEU A N 1
ATOM 1039 C CA . LEU A 1 120 ? -2.555 -1.879 15.342 1.00 92.44 120 LEU A CA 1
ATOM 1040 C C . LEU A 1 120 ? -3.666 -1.128 16.087 1.00 92.44 120 LEU A C 1
ATOM 1042 O O . LEU A 1 120 ? -3.620 -1.002 17.310 1.00 92.44 120 LEU A O 1
ATOM 1046 N N . LEU A 1 121 ? -4.690 -0.667 15.365 1.00 91.44 121 LEU A N 1
ATOM 1047 C CA . LEU A 1 121 ? -5.833 0.029 15.961 1.00 91.44 121 LEU A CA 1
ATOM 1048 C C . LEU A 1 121 ? -6.672 -0.904 16.841 1.00 91.44 121 LEU A C 1
ATOM 1050 O O . LEU A 1 121 ? -7.090 -0.522 17.934 1.00 91.44 121 LEU A O 1
ATOM 1054 N N . TRP A 1 122 ? -6.874 -2.145 16.401 1.00 91.31 122 TRP A N 1
ATOM 1055 C CA . TRP A 1 122 ? -7.567 -3.161 17.185 1.00 91.31 122 TRP A CA 1
ATOM 1056 C C . TRP A 1 122 ? -6.806 -3.510 18.470 1.00 91.31 122 TRP A C 1
ATOM 1058 O O . TRP A 1 122 ? -7.398 -3.548 19.548 1.00 91.31 122 TRP A O 1
ATOM 1068 N N . ALA A 1 123 ? -5.491 -3.722 18.389 1.00 90.38 123 ALA A N 1
ATOM 1069 C CA . ALA A 1 123 ? -4.655 -3.970 19.560 1.00 90.38 123 ALA A CA 1
ATOM 1070 C C . ALA A 1 123 ? -4.664 -2.769 20.518 1.00 90.38 123 ALA A C 1
ATOM 1072 O O . ALA A 1 123 ? -4.860 -2.948 21.717 1.00 90.38 123 ALA A O 1
ATOM 1073 N N . SER A 1 124 ? -4.540 -1.546 19.993 1.00 89.50 124 SER A N 1
ATOM 1074 C CA . SER A 1 124 ? -4.590 -0.312 20.786 1.00 89.50 124 SER A CA 1
ATOM 1075 C C . SER A 1 124 ? -5.893 -0.185 21.582 1.00 89.50 124 SER A C 1
ATOM 1077 O O . SER A 1 124 ? -5.851 0.090 22.782 1.00 89.50 124 SER A O 1
ATOM 1079 N N . ARG A 1 125 ? -7.041 -0.479 20.955 1.00 85.50 125 ARG A N 1
ATOM 1080 C CA . ARG A 1 125 ? -8.350 -0.511 21.626 1.00 85.50 125 ARG A CA 1
ATOM 1081 C C . ARG A 1 125 ? -8.391 -1.524 22.773 1.00 85.50 125 ARG A C 1
ATOM 1083 O O . ARG A 1 125 ? -8.947 -1.230 23.826 1.00 85.50 125 ARG A O 1
ATOM 1090 N N . ASN A 1 126 ? -7.834 -2.717 22.566 1.00 85.12 126 ASN A N 1
ATOM 1091 C CA . ASN A 1 126 ? -7.850 -3.778 23.577 1.00 85.12 126 ASN A CA 1
ATOM 1092 C C . ASN A 1 126 ? -6.879 -3.512 24.738 1.00 85.12 126 ASN A C 1
ATOM 1094 O O . ASN A 1 126 ? -7.143 -3.948 25.854 1.00 85.12 126 ASN A O 1
ATOM 1098 N N . LEU A 1 127 ? -5.782 -2.792 24.489 1.00 84.81 127 LEU A N 1
ATOM 1099 C CA . LEU A 1 127 ? -4.802 -2.425 25.515 1.00 84.81 127 LEU A CA 1
ATOM 1100 C C . LEU A 1 127 ? -5.248 -1.222 26.358 1.00 84.81 127 LEU A C 1
ATOM 1102 O O . LEU A 1 127 ? -4.961 -1.187 27.550 1.00 84.81 127 LEU A O 1
ATOM 1106 N N . ASN A 1 128 ? -5.975 -0.270 25.765 1.00 77.00 128 ASN A N 1
ATOM 1107 C CA . ASN A 1 128 ? -6.529 0.899 26.454 1.00 77.00 128 ASN A CA 1
ATOM 1108 C C . ASN A 1 128 ? -8.064 0.920 26.346 1.00 77.00 128 ASN A C 1
ATOM 1110 O O . ASN A 1 128 ? -8.616 1.745 25.609 1.00 77.00 128 ASN A O 1
ATOM 1114 N N . PRO A 1 129 ? -8.784 0.034 27.060 1.00 66.31 129 PRO A N 1
ATOM 1115 C CA . PRO A 1 129 ? -10.237 0.085 27.079 1.00 66.31 129 PRO A CA 1
ATOM 1116 C C . PRO A 1 129 ? -10.684 1.428 27.669 1.00 66.31 129 PRO A C 1
ATOM 1118 O O . PRO A 1 129 ? -10.342 1.767 28.802 1.00 66.31 129 PRO A O 1
ATOM 1121 N N . ILE A 1 130 ? -11.447 2.205 26.896 1.00 60.56 130 ILE A N 1
ATOM 1122 C CA . ILE A 1 130 ? -12.022 3.470 27.367 1.00 60.56 130 ILE A CA 1
ATOM 1123 C C . ILE A 1 130 ? -12.849 3.165 28.631 1.00 60.56 130 ILE A C 1
ATOM 1125 O O . ILE A 1 130 ? -13.730 2.298 28.579 1.00 60.56 130 ILE A O 1
ATOM 1129 N N . PRO A 1 131 ? -12.589 3.831 29.773 1.00 57.88 131 PRO A N 1
ATOM 1130 C CA . PRO A 1 131 ? -13.332 3.576 30.998 1.00 57.88 131 PRO A CA 1
ATOM 1131 C C . PRO A 1 131 ? -14.818 3.877 30.781 1.00 57.88 131 PRO A C 1
ATOM 1133 O O . PRO A 1 131 ? -15.187 4.925 30.250 1.00 57.88 131 PRO A O 1
ATOM 1136 N N . LYS A 1 132 ? -15.684 2.954 31.222 1.00 54.34 132 LYS A N 1
ATOM 1137 C CA . LYS A 1 132 ? -17.152 3.004 31.055 1.00 54.34 132 LYS A CA 1
ATOM 1138 C C . LYS A 1 132 ? -17.822 4.272 31.621 1.00 54.34 132 LYS A C 1
ATOM 1140 O O . LYS A 1 132 ? -19.000 4.485 31.366 1.00 54.34 132 LYS A O 1
ATOM 1145 N N . SER A 1 133 ? -17.103 5.117 32.362 1.00 53.19 133 SER A N 1
ATOM 1146 C CA . SER A 1 133 ? -17.614 6.353 32.967 1.00 53.19 133 SER A CA 1
ATOM 1147 C C . SER A 1 133 ? -17.794 7.527 31.992 1.00 53.19 133 SER A C 1
ATOM 1149 O O . SER A 1 133 ? -18.405 8.522 32.373 1.00 53.19 133 SER A O 1
ATOM 1151 N N . SER A 1 134 ? -17.299 7.444 30.750 1.00 51.66 134 SER A N 1
ATOM 1152 C CA . SER A 1 134 ? -17.461 8.512 29.744 1.00 51.66 134 SER A CA 1
ATOM 1153 C C . SER A 1 134 ? -18.666 8.329 28.814 1.00 51.66 134 SER A C 1
ATOM 1155 O O . SER A 1 134 ? -18.993 9.239 28.049 1.00 51.66 134 SER A O 1
ATOM 1157 N N . VAL A 1 135 ? -19.370 7.195 28.902 1.00 55.50 135 VAL A N 1
ATOM 1158 C CA . VAL A 1 135 ? -20.650 7.000 28.213 1.00 55.50 135 VAL A CA 1
ATOM 1159 C C . VAL A 1 135 ? -21.726 7.700 29.039 1.00 55.50 135 VAL A C 1
ATOM 1161 O O . VAL A 1 135 ? -22.398 7.091 29.868 1.00 55.50 135 VAL A O 1
ATOM 1164 N N . LYS A 1 136 ? -21.875 9.016 28.843 1.00 48.31 136 LYS A N 1
ATOM 1165 C CA . LYS A 1 136 ? -23.137 9.680 29.180 1.00 48.31 136 LYS A CA 1
ATOM 1166 C C . LYS A 1 136 ? -24.208 9.030 28.308 1.00 48.31 136 LYS A C 1
ATOM 1168 O O . LYS A 1 136 ? -24.191 9.200 27.090 1.00 48.31 136 LYS A O 1
ATOM 1173 N N . ASN A 1 137 ? -25.070 8.236 28.939 1.00 45.69 137 ASN A N 1
ATOM 1174 C CA . ASN A 1 137 ? -26.285 7.735 28.314 1.00 45.69 137 ASN A CA 1
ATOM 1175 C C . ASN A 1 137 ? -27.077 8.934 27.756 1.00 45.69 137 ASN A C 1
ATOM 1177 O O . ASN A 1 137 ? -27.133 9.958 28.446 1.00 45.69 137 ASN A O 1
ATOM 1181 N N . PRO A 1 138 ? -27.615 8.839 26.526 1.00 54.19 138 PRO A N 1
ATOM 1182 C CA . PRO A 1 138 ? -28.577 9.816 26.029 1.00 54.19 138 PRO A CA 1
ATOM 1183 C C . PRO A 1 138 ? -29.827 9.865 26.914 1.00 54.19 138 PRO A C 1
ATOM 1185 O O . PRO A 1 138 ? -30.186 8.811 27.493 1.00 54.19 138 PRO A O 1
#

Secondary structure (DSSP, 8-state):
-HHHHHHHHHHHHHHTT---S-TTTSGGGTTS-HHHHHHHHHHHHHHHHHHHHHHHHHHHHHTT-GGGHHHHHHHHHHHHHHHHHHHHHHHH--SHHHHHHHHHHHHHHHHHTSSHHHHHHHHHHHHSPPPGGG----

Radius of gyration: 19.37 Å; chains: 1; bounding box: 50×36×56 Å

Foldseek 3Di:
DVVLVLLVVQLVCLVVVHDRPCCVVCVVCPPDHSVVSVVVSVVVLVVLLVVLLVVLLVVCVVVVNNVCNVVSVVLLCCLVVLLVVLVVVLVVDDDPVSVVSVVVSVVSSVCSSDNNSSVVSVVVCVVDPDPPVPPPDD